Protein AF-A0A803KWJ8-F1 (afdb_monomer_lite)

Organism: Chenopodium quinoa (NCBI:txid63459)

Secondary structure (DSSP, 8-state):
--EEEEEEEHHHHHHHHHHHHHHHHHHHTB-TTS-B--S-TTTGGG----------S-TTTHHHHHHHHHHHHHHH-SSEEEEEEEEESSSHIIIIIHHHHHHHHHHH-TTSEEEEEEEPP-TTT---TTHHHHHHHHHHHHHHH-

InterPro domains:
  IPR000217 Tubulin [PTHR11588] (53-144)
  IPR003008 Tubulin/FtsZ, GTPase domain [PF00091] (48-143)
  IPR003008 Tubulin/FtsZ, GTPase domain [SM00864] (3-146)
  IPR004057 Epsilon tubulin [PR01519] (51-69)
  IPR004057 Epsilon tubulin [PR01519] (72-91)
  IPR004057 Epsilon tubulin [PR01519] (98-120)
  IPR013838 Beta tubulin, autoregulation binding site [PS00228] (1-4)
  IPR017975 Tubulin, conserved site [PS00227] (90-96)
  IPR036525 Tubulin/FtsZ, GTPase domain superfamily [G3DSA:3.40.50.1440] (1-52)
  IPR036525 Tubulin/FtsZ, GTPase domain superfamily [G3DSA:3.40.50.1440] (53-146)
  IPR036525 Tubulin/FtsZ, GTPase domain superfamily [SSF52490] (1-143)

Sequence (146 aa):
MREILHIQAGQCGNQIGAQFWEVVCNEHGIDTTGLYIGDSLLQLERSDVYFNEGHYTEGAELIDTVLDVVCKETENSDSLQGFQLCHSLGGGTGSGMGTLLISKIKEEYPDCMLMTFSVFPSPKVSDTVVEPYNATLSVHQLVMSA

pLDDT: mean 75.82, std 16.13, range [28.73, 93.25]

Foldseek 3Di:
DEDEAEAAKDPQRVVVVVVVVVVVCVVLCQDPVLDRDDDDPVSVVVRDDDDDDDDDDDLPVCLVVVVVVVVVVVVVDPHYQAYEYEAEQQDPTRQPNVLVNLQVCCVVPVPHDYHYHYHQDDPVPDPRPCRVVSNVNSVVSVVVSD

Radius of gyration: 16.62 Å; chains: 1; bounding box: 42×37×37 Å

Structure (mmCIF, N/CA/C/O backbone):
data_AF-A0A803KWJ8-F1
#
_entry.id   AF-A0A803KWJ8-F1
#
loop_
_atom_site.group_PDB
_atom_site.id
_atom_site.type_symbol
_atom_site.label_atom_id
_atom_site.label_alt_id
_atom_site.label_comp_id
_atom_site.label_asym_id
_atom_site.label_entity_id
_atom_site.label_seq_id
_atom_site.pdbx_PDB_ins_code
_atom_site.Cartn_x
_atom_site.Cartn_y
_atom_site.Cartn_z
_atom_site.occupancy
_atom_site.B_iso_or_equiv
_atom_site.auth_seq_id
_atom_site.auth_comp_id
_atom_site.auth_asym_id
_atom_site.auth_atom_id
_atom_site.pdbx_PDB_model_num
ATOM 1 N N . MET A 1 1 ? -13.503 -4.035 18.426 1.00 70.75 1 MET A N 1
ATOM 2 C CA . MET A 1 1 ? -12.807 -5.171 17.764 1.00 70.75 1 MET A CA 1
ATOM 3 C C . MET A 1 1 ? -11.466 -4.637 17.265 1.00 70.75 1 MET A C 1
ATOM 5 O O . MET A 1 1 ? -11.359 -3.428 17.215 1.00 70.75 1 MET A O 1
ATOM 9 N N . ARG A 1 2 ? -10.421 -5.437 17.003 1.00 84.06 2 ARG A N 1
ATOM 10 C CA . ARG A 1 2 ? -9.174 -4.861 16.454 1.00 84.06 2 ARG A CA 1
ATOM 11 C C . ARG A 1 2 ? -9.264 -4.801 14.935 1.00 84.06 2 ARG A C 1
ATOM 13 O O . ARG A 1 2 ? -9.500 -5.840 14.322 1.00 84.06 2 ARG A O 1
ATOM 20 N N . GLU A 1 3 ? -9.067 -3.620 14.372 1.00 88.56 3 GLU A N 1
ATOM 21 C CA . GLU A 1 3 ? -9.290 -3.336 12.953 1.00 88.56 3 GLU A CA 1
ATOM 22 C C . GLU A 1 3 ? -7.982 -2.974 12.248 1.00 88.56 3 GLU A C 1
ATOM 24 O O . GLU A 1 3 ? -7.034 -2.487 12.868 1.00 88.56 3 GLU A O 1
ATOM 29 N N . ILE A 1 4 ? -7.906 -3.259 10.949 1.00 90.75 4 ILE A N 1
ATOM 30 C CA . ILE A 1 4 ? -6.734 -2.975 10.119 1.00 90.75 4 ILE A CA 1
ATOM 31 C C . ILE A 1 4 ? -7.217 -2.283 8.856 1.00 90.75 4 ILE A C 1
ATOM 33 O O . ILE A 1 4 ? -8.066 -2.821 8.146 1.00 90.75 4 ILE A O 1
ATOM 37 N N . LEU A 1 5 ? -6.626 -1.132 8.548 1.00 91.69 5 LEU A N 1
ATOM 38 C CA . LEU A 1 5 ? -6.920 -0.416 7.316 1.00 91.69 5 LEU A CA 1
ATOM 39 C C . LEU A 1 5 ? -5.959 -0.866 6.209 1.00 91.69 5 LEU A C 1
ATOM 41 O O . LEU A 1 5 ? -4.738 -0.781 6.365 1.00 91.69 5 LEU A O 1
ATOM 45 N N . HIS A 1 6 ? -6.496 -1.361 5.095 1.00 91.31 6 HIS A N 1
ATOM 46 C CA . HIS A 1 6 ? -5.705 -1.817 3.953 1.00 91.31 6 HIS A CA 1
ATOM 47 C C . HIS A 1 6 ? -5.720 -0.775 2.830 1.00 91.31 6 HIS A C 1
ATOM 49 O O . HIS A 1 6 ? -6.773 -0.416 2.313 1.00 91.31 6 HIS A O 1
ATOM 55 N N . ILE A 1 7 ? -4.538 -0.321 2.427 1.00 90.56 7 ILE A N 1
ATOM 56 C CA . ILE A 1 7 ? -4.314 0.726 1.436 1.00 90.56 7 ILE A CA 1
ATOM 57 C C . ILE A 1 7 ? -3.525 0.135 0.265 1.00 90.56 7 ILE A C 1
ATOM 59 O O . ILE A 1 7 ? -2.565 -0.618 0.445 1.00 90.56 7 ILE A O 1
ATOM 63 N N . GLN A 1 8 ? -3.906 0.489 -0.957 1.00 89.44 8 GLN A N 1
ATOM 64 C CA . GLN A 1 8 ? -3.267 0.008 -2.181 1.00 89.44 8 GLN A CA 1
ATOM 65 C C . GLN A 1 8 ? -2.771 1.196 -2.998 1.00 89.44 8 GLN A C 1
ATOM 67 O O . GLN A 1 8 ? -3.472 2.197 -3.142 1.00 89.44 8 GLN A O 1
ATOM 72 N N . ALA A 1 9 ? -1.543 1.100 -3.508 1.00 84.88 9 ALA A N 1
ATOM 73 C CA . ALA A 1 9 ? -0.926 2.170 -4.277 1.00 84.88 9 ALA A CA 1
ATOM 74 C C . ALA A 1 9 ? -0.282 1.660 -5.572 1.00 84.88 9 ALA A C 1
ATOM 76 O O . ALA A 1 9 ? 0.584 0.777 -5.586 1.00 84.88 9 ALA A O 1
ATOM 77 N N . GLY A 1 10 ? -0.653 2.312 -6.675 1.00 82.81 10 GLY A N 1
ATOM 78 C CA . GLY A 1 10 ? -0.139 2.038 -8.013 1.00 82.81 10 GLY A CA 1
ATOM 79 C C . GLY A 1 10 ? -0.759 0.805 -8.673 1.00 82.81 10 GLY A C 1
ATOM 80 O O . GLY A 1 10 ? -1.423 -0.011 -8.042 1.00 82.81 10 GLY A O 1
ATOM 81 N N . GLN A 1 11 ? -0.505 0.654 -9.975 1.00 81.56 11 GLN A N 1
ATOM 82 C CA . GLN A 1 11 ? -1.112 -0.405 -10.789 1.00 81.56 11 GLN A CA 1
ATOM 83 C C . GLN A 1 11 ? -0.861 -1.809 -10.218 1.00 81.56 11 GLN A C 1
ATOM 85 O O . GLN A 1 11 ? -1.782 -2.611 -10.117 1.00 81.56 11 GLN A O 1
ATOM 90 N N . CYS A 1 12 ? 0.382 -2.106 -9.836 1.00 82.94 12 CYS A N 1
ATOM 91 C CA . CYS A 1 12 ? 0.743 -3.408 -9.283 1.00 82.94 12 CYS A CA 1
ATOM 92 C C . CYS A 1 12 ? 0.083 -3.658 -7.917 1.00 82.94 12 CYS A C 1
ATOM 94 O O . CYS A 1 12 ? -0.447 -4.745 -7.702 1.00 82.94 12 CYS A O 1
ATOM 96 N N . GLY A 1 13 ? 0.054 -2.650 -7.035 1.00 83.62 13 GLY A N 1
ATOM 97 C CA . GLY A 1 13 ? -0.608 -2.751 -5.732 1.00 83.62 13 GLY A CA 1
ATOM 98 C C . GLY A 1 13 ? -2.103 -3.033 -5.875 1.00 83.62 13 GLY A C 1
ATOM 99 O O . GLY A 1 13 ? -2.611 -3.949 -5.237 1.00 83.62 13 GLY A O 1
ATOM 100 N N . ASN A 1 14 ? -2.777 -2.334 -6.791 1.00 85.44 14 ASN A N 1
ATOM 101 C CA . ASN A 1 14 ? -4.207 -2.525 -7.040 1.00 85.44 14 ASN A CA 1
ATOM 102 C C . ASN A 1 14 ? -4.517 -3.901 -7.653 1.00 85.44 14 ASN A C 1
ATOM 104 O O . ASN A 1 14 ? -5.507 -4.526 -7.293 1.00 85.44 14 ASN A O 1
ATOM 108 N N . GLN A 1 15 ? -3.670 -4.414 -8.555 1.00 83.75 15 GLN A N 1
ATOM 109 C CA . GLN A 1 15 ? -3.864 -5.751 -9.137 1.00 83.75 15 GLN A CA 1
ATOM 110 C C . GLN A 1 15 ? -3.715 -6.866 -8.096 1.00 83.75 15 GLN A C 1
ATOM 112 O O . GLN A 1 15 ? -4.524 -7.793 -8.061 1.00 83.75 15 GLN A O 1
ATOM 117 N N . ILE A 1 16 ? -2.695 -6.768 -7.239 1.00 87.31 16 ILE A N 1
ATOM 118 C CA . ILE A 1 16 ? -2.505 -7.710 -6.128 1.00 87.31 16 ILE A CA 1
ATOM 119 C C . ILE A 1 16 ? -3.665 -7.587 -5.145 1.00 87.31 16 ILE A C 1
ATOM 121 O O . ILE A 1 16 ? -4.219 -8.594 -4.720 1.00 87.31 16 ILE A O 1
ATOM 125 N N . GLY A 1 17 ? -4.055 -6.356 -4.833 1.00 84.31 17 GLY A N 1
ATOM 126 C CA . GLY A 1 17 ? -5.163 -6.035 -3.955 1.00 84.31 17 GLY A CA 1
ATOM 127 C C . GLY A 1 17 ? -6.502 -6.609 -4.403 1.00 84.31 17 GLY A C 1
ATOM 128 O O . GLY A 1 17 ? -7.220 -7.179 -3.586 1.00 84.31 17 GLY A O 1
ATOM 129 N N . ALA A 1 18 ? -6.816 -6.520 -5.695 1.00 83.75 18 ALA A N 1
ATOM 130 C CA . ALA A 1 18 ? -8.035 -7.089 -6.260 1.00 83.75 18 ALA A CA 1
ATOM 131 C C . ALA A 1 18 ? -8.090 -8.613 -6.069 1.00 83.75 18 ALA A C 1
ATOM 133 O O . ALA A 1 18 ? -9.097 -9.144 -5.611 1.00 83.75 18 ALA A O 1
ATOM 134 N N . GLN A 1 19 ? -6.988 -9.311 -6.358 1.00 85.81 19 GLN A N 1
ATOM 135 C CA . GLN A 1 19 ? -6.896 -10.762 -6.160 1.00 85.81 19 GLN A CA 1
ATOM 136 C C . GLN A 1 19 ? -6.900 -11.149 -4.677 1.00 85.81 19 GLN A C 1
ATOM 138 O O . GLN A 1 19 ? -7.516 -12.140 -4.296 1.00 85.81 19 GLN A O 1
ATOM 143 N N . PHE A 1 20 ? -6.242 -10.359 -3.829 1.00 86.56 20 PHE A N 1
ATOM 144 C CA . PHE A 1 20 ? -6.257 -10.552 -2.384 1.00 86.56 20 PHE A CA 1
ATOM 145 C C . PHE A 1 20 ? -7.685 -10.487 -1.833 1.00 86.56 20 PHE A C 1
ATOM 147 O O . PHE A 1 20 ? -8.118 -11.422 -1.162 1.00 86.56 20 PHE A O 1
ATOM 154 N N . TRP A 1 21 ? -8.434 -9.429 -2.155 1.00 83.19 21 TRP A N 1
ATOM 155 C CA . TRP A 1 21 ? -9.807 -9.275 -1.679 1.00 83.19 21 TRP A CA 1
ATOM 156 C C . TRP A 1 21 ? -10.758 -10.310 -2.270 1.00 83.19 21 TRP A C 1
ATOM 158 O O . TRP A 1 21 ? -11.612 -10.801 -1.544 1.00 83.19 21 TRP A O 1
ATOM 168 N N . GLU A 1 22 ? -10.574 -10.7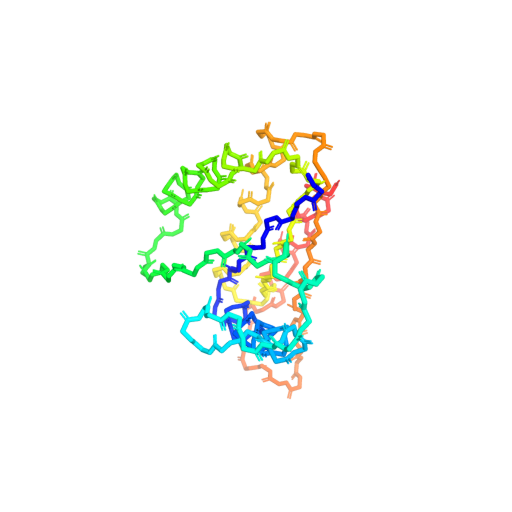19 -3.527 1.00 83.12 22 GLU A N 1
ATOM 169 C CA . GLU A 1 22 ? -11.340 -11.825 -4.113 1.00 83.12 22 GLU A CA 1
ATOM 170 C C . GLU A 1 22 ? -11.178 -13.115 -3.292 1.00 83.12 22 GLU A C 1
ATOM 172 O O . GLU A 1 22 ? -12.164 -13.764 -2.939 1.00 83.12 22 GLU A O 1
ATOM 177 N N . VAL A 1 23 ? -9.943 -13.469 -2.926 1.00 83.44 23 VAL A N 1
ATOM 178 C CA . VAL A 1 23 ? -9.670 -14.648 -2.093 1.00 83.44 23 VAL A CA 1
ATOM 179 C C . VAL A 1 23 ? -10.263 -14.483 -0.693 1.00 83.44 23 VAL A C 1
ATOM 181 O O . VAL A 1 23 ? -10.940 -15.393 -0.220 1.00 83.44 23 VAL A O 1
ATOM 184 N N . VAL A 1 24 ? -10.076 -13.327 -0.051 1.00 83.31 24 VAL A N 1
ATOM 185 C CA . VAL A 1 24 ? -10.599 -13.066 1.301 1.00 83.31 24 VAL A CA 1
ATOM 186 C C . VAL A 1 24 ? -12.127 -13.125 1.330 1.00 83.31 24 VAL A C 1
ATOM 188 O O . VAL A 1 24 ? -12.685 -13.777 2.214 1.00 83.31 24 VAL A O 1
ATOM 191 N N . CYS A 1 25 ? -12.809 -12.498 0.369 1.00 79.94 25 CYS A N 1
ATOM 192 C CA . CYS A 1 25 ? -14.266 -12.545 0.252 1.00 79.94 25 CYS A CA 1
ATOM 193 C C . CYS A 1 25 ? -14.756 -13.986 0.083 1.00 79.94 25 CYS A C 1
ATOM 195 O O . CYS A 1 25 ? -15.648 -14.416 0.814 1.00 79.94 25 CYS A O 1
ATOM 197 N N . ASN A 1 26 ? -14.111 -14.763 -0.792 1.00 79.06 26 ASN A N 1
ATOM 198 C CA . ASN A 1 26 ? -14.434 -16.176 -0.986 1.00 79.06 26 ASN A CA 1
ATOM 199 C C . ASN A 1 26 ? -14.215 -17.009 0.289 1.00 79.06 26 ASN A C 1
ATOM 201 O O . ASN A 1 26 ? -15.062 -17.832 0.637 1.00 79.06 26 ASN A O 1
ATOM 205 N N . GLU A 1 27 ? -13.115 -16.788 1.014 1.00 82.12 27 GLU A N 1
ATOM 206 C CA . GLU A 1 27 ? -12.825 -17.477 2.281 1.00 82.12 27 GLU A CA 1
ATOM 207 C C . GLU A 1 27 ? -13.854 -17.158 3.374 1.00 82.12 27 GLU A C 1
ATOM 209 O O . GLU A 1 27 ? -14.184 -18.020 4.193 1.00 82.12 27 GLU A O 1
ATOM 214 N N . HIS A 1 28 ? -14.374 -15.930 3.384 1.00 77.56 28 HIS A N 1
ATOM 215 C CA . HIS A 1 28 ? -15.311 -15.451 4.399 1.00 77.56 28 HIS A CA 1
ATOM 216 C C . HIS A 1 28 ? -16.782 -15.569 3.978 1.00 77.56 28 HIS A C 1
ATOM 218 O O . HIS A 1 28 ? -17.656 -15.214 4.767 1.00 77.56 28 HIS A O 1
ATOM 224 N N . GLY A 1 29 ? -17.075 -16.103 2.787 1.00 74.62 29 GLY A N 1
ATOM 225 C CA . GLY A 1 29 ? -18.442 -16.265 2.283 1.00 74.62 29 GLY A CA 1
ATOM 226 C C . GLY A 1 29 ? -19.140 -14.937 1.972 1.00 74.62 29 GLY A C 1
ATOM 227 O O . GLY A 1 29 ? -20.351 -14.822 2.152 1.00 74.62 29 GLY A O 1
ATOM 228 N N . ILE A 1 30 ? -18.380 -13.924 1.558 1.00 79.19 30 ILE A N 1
ATOM 229 C CA . ILE A 1 30 ? -18.887 -12.608 1.161 1.00 79.19 30 ILE A CA 1
ATOM 230 C C . ILE A 1 30 ? -19.014 -12.594 -0.364 1.00 79.19 30 ILE A C 1
ATOM 232 O O . ILE A 1 30 ? -18.042 -12.854 -1.072 1.00 79.19 30 ILE A O 1
ATOM 236 N N . ASP A 1 31 ? -20.209 -12.304 -0.871 1.00 72.38 31 ASP A N 1
ATOM 237 C CA . ASP A 1 31 ? -20.450 -12.166 -2.308 1.00 72.38 31 ASP A CA 1
ATOM 238 C C . ASP A 1 31 ? -19.856 -10.853 -2.842 1.00 72.38 31 ASP A C 1
ATOM 240 O O . ASP A 1 31 ? -19.638 -9.887 -2.112 1.00 72.38 31 ASP A O 1
ATOM 244 N N . THR A 1 32 ? -19.664 -10.792 -4.154 1.00 63.41 32 THR A N 1
ATOM 245 C CA . THR A 1 32 ? -19.209 -9.638 -4.945 1.00 63.41 32 THR A CA 1
ATOM 246 C C . THR A 1 32 ? -20.011 -8.350 -4.725 1.00 63.41 32 THR A C 1
ATOM 248 O O . THR A 1 32 ? -19.544 -7.268 -5.072 1.00 63.41 32 THR A O 1
ATOM 251 N N . THR A 1 33 ? -21.202 -8.436 -4.129 1.00 63.56 33 THR A N 1
ATOM 252 C CA . THR A 1 33 ? -22.028 -7.284 -3.741 1.00 63.56 33 THR A CA 1
ATOM 253 C C . THR A 1 33 ? -21.781 -6.808 -2.304 1.00 63.56 33 THR A C 1
ATOM 255 O O . THR A 1 33 ? -22.504 -5.933 -1.831 1.00 63.56 33 THR A O 1
ATOM 258 N N . GLY A 1 34 ? -20.833 -7.408 -1.580 1.00 59.97 34 GLY A N 1
ATOM 259 C CA . GLY A 1 34 ? -20.558 -7.120 -0.170 1.00 59.97 34 GLY A CA 1
ATOM 260 C C . GLY A 1 34 ? -21.572 -7.724 0.807 1.00 59.97 34 GLY A C 1
ATOM 261 O O . GLY A 1 34 ? -21.615 -7.325 1.967 1.00 59.97 34 GLY A O 1
ATOM 262 N N . LEU A 1 35 ? -22.410 -8.667 0.358 1.00 58.34 35 LEU A N 1
ATOM 263 C CA . LEU A 1 35 ? -23.385 -9.352 1.212 1.00 58.34 35 LEU A CA 1
ATOM 264 C C . LEU A 1 35 ? -22.828 -10.705 1.658 1.00 58.34 35 LEU A 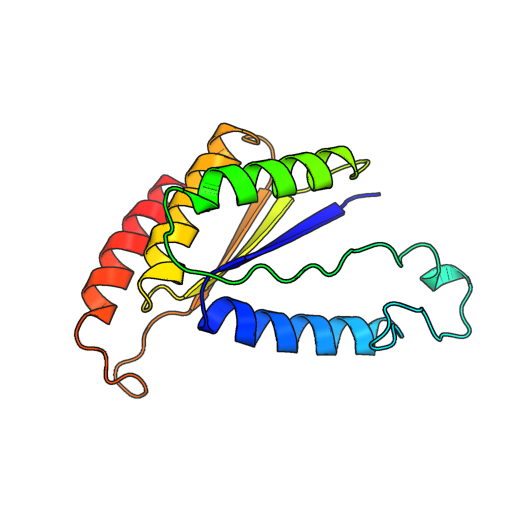C 1
ATOM 266 O O . LEU A 1 35 ? -22.376 -11.498 0.837 1.00 58.34 35 LEU A O 1
ATOM 270 N N . TYR A 1 36 ? -22.888 -10.983 2.959 1.00 62.19 36 TYR A N 1
ATOM 271 C CA . TYR A 1 36 ? -22.537 -12.290 3.508 1.00 62.19 36 TYR A CA 1
ATOM 272 C C . TYR A 1 36 ? -23.589 -13.336 3.107 1.00 62.19 36 TYR A C 1
ATOM 274 O O . TYR A 1 36 ? -24.774 -13.193 3.422 1.00 62.19 36 TYR A O 1
ATOM 282 N N . ILE A 1 37 ? -23.154 -14.398 2.430 1.00 62.19 37 ILE A N 1
ATOM 283 C CA . ILE A 1 37 ? -23.977 -15.547 2.035 1.00 62.19 37 ILE A CA 1
ATOM 284 C C . ILE A 1 37 ? -23.416 -16.787 2.734 1.00 62.19 37 ILE A C 1
ATOM 286 O O . ILE A 1 37 ? -22.785 -17.644 2.118 1.00 62.19 37 ILE A O 1
ATOM 290 N N . GLY A 1 38 ? -23.617 -16.884 4.046 1.00 59.78 38 GLY A N 1
ATOM 291 C CA . GLY A 1 38 ? -23.258 -18.086 4.793 1.00 59.78 38 GLY A CA 1
ATOM 292 C C . GLY A 1 38 ? -24.272 -18.458 5.868 1.00 59.78 38 GLY A C 1
ATOM 293 O O . GLY A 1 38 ? -25.065 -17.641 6.333 1.00 59.78 38 GLY A O 1
ATOM 294 N N . ASP A 1 39 ? -24.238 -19.731 6.261 1.00 55.47 39 ASP A N 1
ATOM 295 C CA . ASP A 1 39 ? -25.253 -20.363 7.118 1.00 55.47 39 ASP A CA 1
ATOM 296 C C . ASP A 1 39 ? -24.948 -20.216 8.628 1.00 55.47 39 ASP A C 1
ATOM 298 O O . ASP A 1 39 ? -25.650 -20.768 9.479 1.00 55.47 39 ASP A O 1
ATOM 302 N N . SER A 1 40 ? -23.871 -19.504 8.984 1.00 48.44 40 SER A N 1
ATOM 303 C CA . SER A 1 40 ? -23.316 -19.426 10.339 1.00 48.44 40 SER A CA 1
ATOM 304 C C . SER A 1 40 ? -23.458 -18.024 10.939 1.00 48.44 40 SER A C 1
ATOM 306 O O . SER A 1 40 ? -22.783 -17.079 10.537 1.00 48.44 40 SER A O 1
ATOM 308 N N . LEU A 1 41 ? -24.275 -17.905 11.991 1.00 50.62 41 LEU A N 1
ATOM 309 C CA . LEU A 1 41 ? -24.501 -16.661 12.748 1.00 50.62 41 LEU A CA 1
ATOM 310 C C . LEU A 1 41 ? -23.221 -16.045 13.357 1.00 50.62 41 LEU A C 1
ATOM 312 O O . LEU A 1 41 ? -23.201 -14.852 13.632 1.00 50.62 41 LEU A O 1
ATOM 316 N N . LEU A 1 42 ? -22.149 -16.827 13.544 1.00 50.62 42 LEU A N 1
ATOM 317 C CA . LEU A 1 42 ? -20.863 -16.369 14.101 1.00 50.62 42 LEU A CA 1
ATOM 318 C C . LEU A 1 42 ? -19.990 -15.591 13.098 1.00 50.62 42 LEU A C 1
ATOM 320 O O . LEU A 1 42 ? -19.058 -14.905 13.511 1.00 50.62 42 LEU A O 1
ATOM 324 N N . GLN A 1 43 ? -20.250 -15.709 11.794 1.00 43.53 43 GLN A N 1
ATOM 325 C CA . GLN A 1 43 ? -19.507 -14.990 10.746 1.00 43.53 43 GLN A CA 1
ATOM 326 C C . GLN A 1 43 ? -20.147 -13.640 10.380 1.00 43.53 43 GLN A C 1
ATOM 328 O O . GLN A 1 43 ? -19.466 -12.776 9.837 1.00 43.53 43 GLN A O 1
ATOM 333 N N . LEU A 1 44 ? -21.416 -13.430 10.746 1.00 45.38 44 LEU A N 1
ATOM 334 C CA . LEU A 1 44 ? -22.169 -12.194 10.501 1.00 45.38 44 LEU A CA 1
ATOM 335 C C . LEU A 1 44 ? -21.653 -10.997 11.325 1.00 45.38 44 LEU A C 1
ATOM 337 O O . LEU A 1 44 ? -21.765 -9.862 10.884 1.00 45.38 44 LEU A O 1
ATOM 341 N N . GLU A 1 45 ? -21.023 -11.242 12.481 1.00 44.53 45 GLU A N 1
ATOM 342 C CA . GLU A 1 45 ? -20.394 -10.204 13.323 1.00 44.53 45 GLU A CA 1
ATOM 343 C C . GLU A 1 45 ? -19.047 -9.685 12.778 1.00 44.53 45 GLU A C 1
ATOM 345 O O . GLU A 1 45 ? -18.440 -8.809 13.388 1.00 44.53 45 GLU A O 1
ATOM 350 N N . ARG A 1 46 ? -18.545 -10.224 11.657 1.00 47.56 46 ARG A N 1
ATOM 351 C CA . ARG A 1 46 ? -17.234 -9.868 11.074 1.00 47.56 46 ARG A CA 1
ATOM 352 C C . ARG A 1 46 ? -17.316 -9.207 9.695 1.00 47.56 46 ARG A C 1
ATOM 354 O O . ARG A 1 46 ? -16.293 -9.072 9.031 1.00 47.56 46 ARG A O 1
ATOM 361 N N . SER A 1 47 ? -18.512 -8.829 9.256 1.00 39.66 47 SER A N 1
ATOM 362 C CA . SER A 1 47 ? -18.763 -8.334 7.901 1.00 39.66 47 SER A CA 1
ATOM 363 C C . SER A 1 47 ? -19.003 -6.826 7.888 1.00 39.66 47 SER A C 1
ATOM 365 O O . SER A 1 47 ? -20.106 -6.387 7.593 1.00 39.66 47 SER A O 1
ATOM 367 N N . ASP A 1 48 ? -17.973 -6.041 8.179 1.00 40.81 48 ASP A N 1
ATOM 368 C CA . ASP A 1 48 ? -17.958 -4.607 7.872 1.00 40.81 48 ASP A CA 1
ATOM 369 C C . ASP A 1 48 ? -16.573 -4.247 7.336 1.00 40.81 48 ASP A C 1
ATOM 371 O O . ASP A 1 48 ? -15.665 -4.097 8.140 1.00 40.81 48 ASP A O 1
ATOM 375 N N . VAL A 1 49 ? -16.393 -4.137 6.007 1.00 45.84 49 VAL A N 1
ATOM 376 C CA . VAL A 1 49 ? -15.356 -3.277 5.390 1.00 45.84 49 VAL A CA 1
ATOM 377 C C . VAL A 1 49 ? -15.773 -2.853 3.968 1.00 45.84 49 VAL A C 1
ATOM 379 O O . VAL A 1 49 ? -16.181 -3.664 3.138 1.00 45.84 49 VAL A O 1
ATOM 382 N N . TYR A 1 50 ? -15.638 -1.548 3.725 1.00 41.97 50 TYR A N 1
ATOM 383 C CA . TYR A 1 50 ? -16.014 -0.737 2.566 1.00 41.97 50 TYR A CA 1
ATOM 384 C C . TYR A 1 50 ? -15.170 -0.965 1.292 1.00 41.97 50 TYR A C 1
ATOM 386 O O . TYR A 1 50 ? -13.958 -1.152 1.355 1.00 41.97 50 TYR A O 1
ATOM 394 N N . PHE A 1 51 ? -15.805 -0.824 0.118 1.00 28.73 51 PHE A N 1
ATOM 395 C CA . PHE A 1 51 ? -15.161 -0.752 -1.203 1.00 28.73 51 PHE A CA 1
ATOM 396 C C . PHE A 1 51 ? -15.379 0.654 -1.790 1.00 28.73 51 PHE A C 1
ATOM 398 O O . PHE A 1 51 ? -16.524 1.063 -1.974 1.00 28.73 51 PHE A O 1
ATOM 405 N N . ASN A 1 52 ? -14.315 1.405 -2.086 1.00 32.94 52 ASN A N 1
ATOM 406 C CA . ASN A 1 52 ? -14.398 2.632 -2.888 1.00 32.94 52 ASN A CA 1
ATOM 407 C C . ASN A 1 52 ? -13.152 2.771 -3.774 1.00 32.94 52 ASN A C 1
ATOM 409 O O . ASN A 1 52 ? -12.027 2.838 -3.281 1.00 32.94 52 ASN A O 1
ATOM 413 N N . GLU A 1 53 ? -13.364 2.808 -5.091 1.00 32.50 53 GLU A N 1
ATOM 414 C CA . GLU A 1 53 ? -12.315 2.975 -6.100 1.00 32.50 53 GLU A CA 1
ATOM 415 C C . GLU A 1 53 ? -11.952 4.457 -6.281 1.00 32.50 53 GLU A C 1
ATOM 417 O O . GLU A 1 53 ? -12.805 5.288 -6.592 1.00 32.50 53 GLU A O 1
ATOM 422 N N . GLY A 1 54 ? -10.665 4.787 -6.145 1.00 33.84 54 GLY A N 1
ATOM 423 C CA . GLY A 1 54 ? -10.107 6.089 -6.513 1.00 33.84 54 GLY A CA 1
ATOM 424 C C . GLY A 1 54 ? -9.280 5.989 -7.795 1.00 33.84 54 GLY A C 1
ATOM 425 O O . GLY A 1 54 ? -8.245 5.325 -7.820 1.00 33.84 54 GLY A O 1
ATOM 426 N N . HIS A 1 55 ? -9.723 6.659 -8.860 1.00 31.70 55 HIS A N 1
ATOM 427 C CA . HIS A 1 55 ? -8.980 6.830 -10.112 1.00 31.70 55 HIS A CA 1
ATOM 428 C C . HIS A 1 55 ? -8.399 8.256 -10.225 1.00 31.70 55 HIS A C 1
ATOM 430 O O . HIS A 1 55 ? -9.033 9.209 -9.785 1.00 31.70 55 HIS A O 1
ATOM 436 N N . TYR A 1 56 ? -7.269 8.366 -10.945 1.00 39.53 56 TYR A N 1
ATOM 437 C CA . TYR A 1 56 ? -6.636 9.555 -11.562 1.00 39.53 56 TYR A CA 1
ATOM 438 C C . TYR A 1 56 ? -5.352 10.151 -10.944 1.00 39.53 56 TYR A C 1
ATOM 440 O O . TYR A 1 56 ? -4.965 9.923 -9.805 1.00 39.53 56 TYR A O 1
ATOM 448 N N . THR A 1 57 ? -4.630 10.810 -11.854 1.00 40.16 57 THR A N 1
ATOM 449 C CA . THR A 1 57 ? -3.217 11.194 -11.908 1.00 40.16 57 THR A CA 1
ATOM 450 C C . THR A 1 57 ? -2.938 12.564 -11.285 1.00 40.16 57 THR A C 1
ATOM 452 O O . THR A 1 57 ? -3.418 13.548 -11.827 1.00 40.16 57 THR A O 1
ATOM 455 N N . GLU A 1 58 ? -2.136 12.593 -10.212 1.00 49.41 58 GLU A N 1
ATOM 456 C CA . GLU A 1 58 ? -1.139 13.605 -9.777 1.00 49.41 58 GLU A CA 1
ATOM 457 C C . GLU A 1 58 ? -0.918 13.441 -8.256 1.00 49.41 58 GLU A C 1
ATOM 459 O O . GLU A 1 58 ? -1.749 13.799 -7.431 1.00 49.41 58 GLU A O 1
ATOM 464 N N . GLY A 1 59 ? 0.188 12.796 -7.863 1.00 51.94 59 GLY A N 1
ATOM 465 C CA . GLY A 1 59 ? 0.337 12.198 -6.523 1.00 51.94 59 GLY A CA 1
ATOM 466 C C . GLY A 1 59 ? 0.493 13.161 -5.338 1.00 51.94 59 GLY A C 1
ATOM 467 O O . GLY A 1 59 ? 0.471 12.693 -4.205 1.00 51.94 59 GLY A O 1
ATOM 468 N N . ALA A 1 60 ? 0.668 14.466 -5.572 1.00 52.59 60 ALA A N 1
ATOM 469 C CA . ALA A 1 60 ? 0.813 15.463 -4.505 1.00 52.59 60 ALA A CA 1
ATOM 470 C C . ALA A 1 60 ? -0.514 16.139 -4.134 1.00 52.59 60 ALA A C 1
ATOM 472 O O . ALA A 1 60 ? -0.717 16.432 -2.967 1.00 52.59 60 ALA A O 1
ATOM 473 N N . GLU A 1 61 ? -1.429 16.342 -5.087 1.00 59.78 61 GLU A N 1
ATOM 474 C CA . GLU A 1 61 ? -2.773 16.862 -4.784 1.00 59.78 61 GLU A CA 1
ATOM 475 C C . GLU A 1 61 ? -3.697 15.753 -4.262 1.00 59.78 61 GLU A C 1
ATOM 477 O O . GLU A 1 61 ? -4.587 15.999 -3.453 1.00 59.78 61 GLU A O 1
ATOM 482 N N . LEU A 1 62 ? -3.456 14.502 -4.675 1.00 70.06 62 LEU A N 1
ATOM 483 C CA . LEU A 1 62 ? -4.271 13.368 -4.244 1.00 70.06 62 LEU A CA 1
ATOM 484 C C . LEU A 1 62 ? -4.004 12.956 -2.791 1.00 70.06 62 LEU A C 1
ATOM 486 O O . LEU A 1 62 ? -4.855 12.311 -2.183 1.00 70.06 62 LEU A O 1
ATOM 490 N N . ILE A 1 63 ? -2.829 13.278 -2.235 1.00 75.31 63 ILE A N 1
ATOM 491 C CA . ILE A 1 63 ? -2.460 12.768 -0.912 1.00 75.31 63 ILE A CA 1
ATOM 492 C C . ILE A 1 63 ? -3.367 13.316 0.182 1.00 75.31 63 ILE A C 1
ATOM 494 O O . ILE A 1 63 ? -3.788 12.540 1.028 1.00 75.31 63 ILE A O 1
ATOM 498 N N . ASP A 1 64 ? -3.734 14.595 0.111 1.00 82.38 64 ASP A N 1
ATOM 499 C CA . ASP A 1 64 ? -4.622 15.217 1.093 1.00 82.38 64 ASP A CA 1
ATOM 500 C C . ASP A 1 64 ? -6.003 14.553 1.048 1.00 82.38 64 ASP A C 1
ATOM 502 O O . ASP A 1 64 ? -6.549 14.174 2.076 1.00 82.38 64 ASP A O 1
ATOM 506 N N . THR A 1 65 ? -6.515 14.271 -0.156 1.00 83.94 65 THR A N 1
ATOM 507 C CA . THR A 1 65 ? -7.787 13.544 -0.316 1.00 83.94 65 THR A CA 1
ATOM 508 C C . THR A 1 65 ? -7.704 12.116 0.229 1.00 83.94 65 THR A C 1
ATOM 510 O O . THR A 1 65 ? -8.648 11.632 0.849 1.00 83.94 65 THR A O 1
ATOM 513 N N . VAL A 1 66 ? -6.588 11.416 0.003 1.00 83.44 66 VAL A N 1
ATOM 514 C CA . VAL A 1 66 ? -6.392 10.058 0.531 1.00 83.44 66 VAL A CA 1
ATOM 515 C C . VAL A 1 66 ? -6.277 10.081 2.054 1.00 83.44 66 VAL A C 1
ATOM 517 O O . VAL A 1 66 ? -6.871 9.226 2.703 1.00 83.44 66 VAL A O 1
ATOM 520 N N . LEU A 1 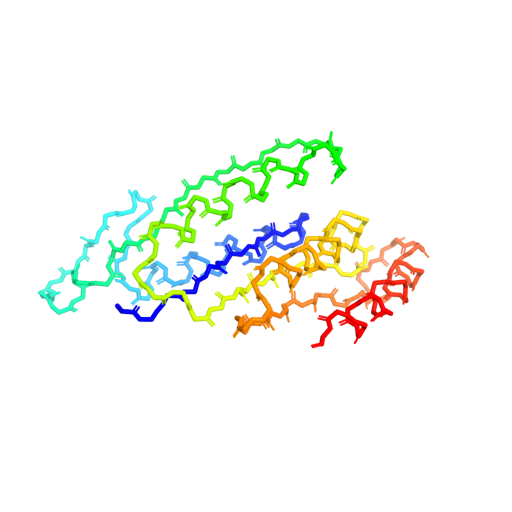67 ? -5.560 11.049 2.626 1.00 85.38 67 LEU A N 1
ATOM 521 C CA . LEU A 1 67 ? -5.438 11.218 4.074 1.00 85.38 67 LEU A CA 1
ATOM 522 C C . LEU A 1 67 ? -6.786 11.558 4.715 1.00 85.38 67 LEU A C 1
ATOM 524 O O . LEU A 1 67 ? -7.123 10.952 5.726 1.00 85.38 67 LEU A O 1
ATOM 528 N N . ASP A 1 68 ? -7.599 12.411 4.090 1.00 88.62 68 ASP A N 1
ATOM 529 C CA . ASP A 1 68 ? -8.959 12.707 4.558 1.00 88.62 68 ASP A CA 1
ATOM 530 C C . ASP A 1 68 ? -9.824 11.436 4.621 1.00 88.62 68 ASP A C 1
ATOM 532 O O . ASP A 1 68 ? -10.545 11.207 5.595 1.00 88.62 68 ASP A O 1
ATOM 536 N N . VAL A 1 69 ? -9.733 10.572 3.602 1.00 87.69 69 VAL A N 1
ATOM 537 C CA . VAL A 1 69 ? -10.437 9.280 3.590 1.00 87.69 69 VAL A CA 1
ATOM 538 C C . VAL A 1 69 ? -9.885 8.348 4.668 1.00 87.69 69 VAL A C 1
ATOM 540 O O . VAL A 1 69 ? -10.662 7.764 5.416 1.00 87.69 69 VAL A O 1
ATOM 543 N N . VAL A 1 70 ? -8.562 8.228 4.794 1.00 88.06 70 VAL A N 1
ATOM 544 C CA . VAL A 1 70 ? -7.920 7.396 5.825 1.00 88.06 70 VAL A CA 1
ATOM 545 C C . VAL A 1 70 ? -8.314 7.852 7.230 1.00 88.06 70 VAL A C 1
ATOM 547 O O . VAL A 1 70 ? -8.610 7.011 8.080 1.00 88.06 70 VAL A O 1
ATOM 550 N N . CYS A 1 71 ? -8.369 9.161 7.464 1.00 88.94 71 CYS A N 1
ATOM 551 C CA . CYS A 1 71 ? -8.797 9.744 8.727 1.00 88.94 71 CYS A CA 1
ATOM 552 C C . CYS A 1 71 ? -10.251 9.373 9.025 1.00 88.94 71 CYS A C 1
ATOM 554 O O . CYS A 1 71 ? -10.539 8.815 10.082 1.00 88.94 71 CYS A O 1
ATOM 556 N N . LYS A 1 72 ? -11.148 9.557 8.051 1.00 89.75 72 LYS A N 1
ATOM 557 C CA . LYS A 1 72 ? -12.558 9.180 8.186 1.00 89.75 72 LYS A CA 1
ATOM 558 C C . LYS A 1 72 ? -12.747 7.690 8.491 1.00 89.75 72 LYS A C 1
ATOM 560 O O . LYS A 1 72 ? -13.539 7.341 9.360 1.00 89.75 72 LYS A O 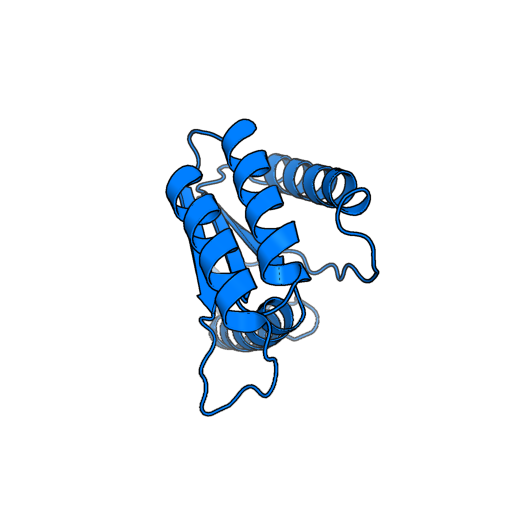1
ATOM 565 N N . GLU A 1 73 ? -12.032 6.804 7.801 1.00 87.25 73 GLU A N 1
ATOM 566 C CA . GLU A 1 73 ? -12.128 5.363 8.070 1.00 87.25 73 GLU A CA 1
ATOM 567 C C . GLU A 1 73 ? -11.509 4.978 9.423 1.00 87.25 73 GLU A C 1
ATOM 569 O O . GLU A 1 73 ? -11.982 4.060 10.094 1.00 87.25 73 GLU A O 1
ATOM 574 N N . THR A 1 74 ? -10.492 5.716 9.868 1.00 87.25 74 THR A N 1
ATOM 575 C CA . THR A 1 74 ? -9.921 5.553 11.210 1.00 87.25 74 THR A CA 1
ATOM 576 C C . THR A 1 74 ? -10.903 6.002 12.293 1.00 87.25 74 THR A C 1
ATOM 578 O O . THR A 1 74 ? -11.023 5.324 13.308 1.00 87.25 74 THR A O 1
ATOM 581 N N . GLU A 1 75 ? -11.642 7.095 12.077 1.00 88.50 75 GLU A N 1
ATOM 582 C CA . GLU A 1 75 ? -12.706 7.562 12.981 1.00 88.50 75 GLU A CA 1
ATOM 583 C C . GLU A 1 75 ? -13.907 6.607 13.031 1.00 88.50 75 GLU A C 1
ATOM 585 O O . GLU A 1 75 ? -14.559 6.497 14.069 1.00 88.50 75 GLU A O 1
ATOM 590 N N . ASN A 1 76 ? -14.192 5.906 11.930 1.00 88.12 76 ASN A N 1
ATOM 591 C CA . ASN A 1 76 ? -15.218 4.861 11.881 1.00 88.12 76 ASN A CA 1
ATOM 592 C C . ASN A 1 76 ? -14.800 3.571 12.608 1.00 88.12 76 ASN A C 1
ATOM 594 O O . ASN A 1 76 ? -15.664 2.753 12.915 1.00 88.12 76 ASN A O 1
ATOM 598 N N . SER A 1 77 ? -13.502 3.376 12.853 1.00 85.62 77 SER A N 1
ATOM 599 C CA . SER A 1 77 ? -12.968 2.187 13.518 1.00 85.62 77 SER A CA 1
ATOM 600 C C . SER A 1 77 ? -13.022 2.349 15.043 1.00 85.62 77 SER A C 1
ATOM 602 O O . SER A 1 77 ? -12.541 3.339 15.594 1.00 85.62 77 SER A O 1
ATOM 604 N N . ASP A 1 78 ? -13.523 1.343 15.760 1.00 85.31 78 ASP A N 1
ATOM 605 C CA . ASP A 1 78 ? -13.573 1.341 17.231 1.00 85.31 78 ASP A CA 1
ATOM 606 C C . ASP A 1 78 ? -12.174 1.175 17.849 1.00 85.31 78 ASP A C 1
ATOM 608 O O . ASP A 1 78 ? -11.876 1.698 18.928 1.00 85.31 78 ASP A O 1
ATOM 612 N N . SER A 1 79 ? -11.314 0.366 17.216 1.00 87.25 79 SER A N 1
ATOM 613 C CA . SER A 1 79 ? -9.934 0.163 17.669 1.00 87.25 79 SER A CA 1
ATOM 614 C C . SER A 1 79 ? -9.020 -0.211 16.507 1.00 87.25 79 SER A C 1
ATOM 616 O O . SER A 1 79 ? -8.763 -1.389 16.232 1.00 87.25 79 SER A O 1
ATOM 618 N N . LEU A 1 80 ? -8.469 0.821 15.867 1.00 89.31 80 LEU A N 1
ATOM 619 C CA . LEU A 1 80 ? -7.455 0.665 14.834 1.00 89.31 80 LEU A CA 1
ATOM 620 C C . LEU A 1 80 ? -6.167 0.070 15.423 1.00 89.31 80 LEU A C 1
ATOM 622 O O . LEU A 1 80 ? -5.570 0.606 16.357 1.00 89.31 80 LEU A O 1
ATOM 626 N N . GLN A 1 81 ? -5.734 -1.055 14.863 1.00 90.31 81 GLN A N 1
ATOM 627 C CA . GLN A 1 81 ? -4.502 -1.740 15.239 1.00 90.31 81 GLN A CA 1
ATOM 628 C C . GLN A 1 81 ? -3.328 -1.336 14.338 1.00 90.31 81 GLN A C 1
ATOM 630 O O . GLN A 1 81 ? -2.174 -1.336 14.778 1.00 90.31 81 GLN A O 1
ATOM 635 N N . GLY A 1 82 ? -3.605 -1.020 13.072 1.00 92.19 82 GLY A N 1
ATOM 636 C CA . GLY A 1 82 ? -2.566 -0.638 12.134 1.00 92.19 82 GLY A CA 1
ATOM 637 C C . GLY A 1 82 ? -3.016 -0.514 10.687 1.00 92.19 82 GLY A C 1
ATOM 638 O O . GLY A 1 82 ? -4.174 -0.744 10.339 1.00 92.19 82 GLY A O 1
ATOM 639 N N . PHE A 1 83 ? -2.038 -0.190 9.850 1.00 93.25 83 PHE A N 1
ATOM 640 C CA . PHE A 1 83 ? -2.183 0.009 8.418 1.00 93.25 83 PHE A CA 1
ATOM 641 C C . PHE A 1 83 ? -1.416 -1.067 7.654 1.00 93.25 83 PHE A C 1
ATOM 643 O O . PHE A 1 83 ? -0.280 -1.411 7.995 1.00 93.25 83 PHE A O 1
ATOM 650 N N . GLN A 1 84 ? -2.019 -1.569 6.584 1.00 93.19 84 GLN A N 1
ATOM 651 C CA . GLN A 1 84 ? -1.354 -2.387 5.578 1.00 93.19 84 GLN A CA 1
ATOM 652 C C . GLN A 1 84 ? -1.269 -1.601 4.277 1.00 93.19 84 GLN A C 1
ATOM 654 O O . GLN A 1 84 ? -2.291 -1.143 3.785 1.00 93.19 84 GLN A O 1
ATOM 659 N N . LEU A 1 85 ? -0.080 -1.479 3.691 1.00 90.81 85 LEU A N 1
ATOM 660 C CA . LEU A 1 85 ? 0.105 -0.859 2.381 1.00 90.81 85 LEU A CA 1
ATOM 661 C C . LEU A 1 85 ? 0.626 -1.877 1.367 1.00 90.81 85 LEU A C 1
ATOM 663 O O . LEU A 1 85 ? 1.693 -2.453 1.574 1.00 90.81 85 LEU A O 1
ATOM 667 N N . CYS A 1 86 ? -0.062 -2.046 0.239 1.00 91.19 86 CYS A N 1
ATOM 668 C CA . CYS A 1 86 ? 0.426 -2.826 -0.900 1.00 91.19 86 CYS A CA 1
ATOM 669 C C . CYS A 1 86 ? 0.870 -1.911 -2.049 1.00 91.19 86 CYS A C 1
ATOM 671 O O . CYS A 1 86 ? 0.082 -1.109 -2.554 1.00 91.19 86 CYS A O 1
ATOM 673 N N . HIS A 1 87 ? 2.132 -2.022 -2.473 1.00 87.69 87 HIS A N 1
ATOM 674 C CA . HIS A 1 87 ? 2.697 -1.163 -3.517 1.00 87.69 87 HIS A CA 1
ATOM 675 C C . HIS A 1 87 ? 3.885 -1.807 -4.253 1.00 87.69 87 HIS A C 1
ATOM 677 O O . HIS A 1 87 ? 4.504 -2.760 -3.781 1.00 87.69 87 HIS A O 1
ATOM 683 N N . SER A 1 88 ? 4.248 -1.263 -5.418 1.00 85.56 88 SER A N 1
ATOM 684 C CA . SER A 1 88 ? 5.467 -1.650 -6.148 1.00 85.56 88 SER A CA 1
ATOM 685 C C . SER A 1 88 ? 6.603 -0.657 -5.949 1.00 85.56 88 SER A C 1
ATOM 687 O O . SER A 1 88 ? 6.372 0.547 -6.041 1.00 85.56 88 SER A O 1
ATOM 689 N N . LEU A 1 89 ? 7.839 -1.146 -5.837 1.00 82.31 89 LEU A N 1
ATOM 690 C CA . LEU A 1 89 ? 9.036 -0.296 -5.783 1.00 82.31 89 LEU A CA 1
ATOM 691 C C . LEU A 1 89 ? 9.540 0.126 -7.169 1.00 82.31 89 LEU A C 1
ATOM 693 O O . LEU A 1 89 ? 10.210 1.145 -7.304 1.00 82.31 89 LEU A O 1
ATOM 697 N N . GLY A 1 90 ? 9.227 -0.656 -8.205 1.00 71.62 90 GLY A N 1
ATOM 698 C CA . GLY A 1 90 ? 9.665 -0.374 -9.573 1.00 71.62 90 GLY A CA 1
ATOM 699 C C . GLY A 1 90 ? 8.886 0.759 -10.253 1.00 71.62 90 GLY A C 1
ATOM 700 O O . GLY A 1 90 ? 9.472 1.577 -10.962 1.00 71.62 90 GLY A O 1
ATOM 701 N N . GLY A 1 91 ? 7.572 0.843 -10.021 1.00 74.12 91 GLY A N 1
ATOM 702 C CA . GLY A 1 91 ? 6.697 1.827 -10.669 1.00 74.12 91 GLY A CA 1
ATOM 703 C C . GLY A 1 91 ? 6.654 3.166 -9.934 1.00 74.12 91 GLY A C 1
ATOM 704 O O . GLY A 1 91 ? 6.584 3.169 -8.713 1.00 74.12 91 GLY A O 1
ATOM 705 N N . GLY A 1 92 ? 6.631 4.288 -10.666 1.00 72.25 92 GLY A N 1
ATOM 706 C CA . GLY A 1 92 ? 6.723 5.652 -10.111 1.00 72.25 92 GLY A CA 1
ATOM 707 C C . GLY A 1 92 ? 5.642 6.036 -9.088 1.00 72.25 92 GLY A C 1
ATOM 708 O O . GLY A 1 92 ? 5.937 6.708 -8.105 1.00 72.25 92 GLY A O 1
ATOM 709 N N . THR A 1 93 ? 4.397 5.589 -9.276 1.00 75.56 93 THR A N 1
ATOM 710 C CA . THR A 1 93 ? 3.304 5.862 -8.324 1.00 75.56 93 THR A CA 1
ATOM 711 C C . THR A 1 93 ? 3.436 5.016 -7.062 1.00 75.56 93 THR A C 1
ATOM 713 O O . THR A 1 93 ? 3.338 5.541 -5.958 1.00 75.56 93 THR A O 1
ATOM 716 N N . GLY A 1 94 ? 3.699 3.713 -7.210 1.00 71.75 94 GLY A N 1
ATOM 717 C CA . GLY A 1 94 ? 3.860 2.817 -6.064 1.00 71.75 94 GLY A CA 1
ATOM 718 C C . GLY A 1 94 ? 5.061 3.212 -5.204 1.00 71.75 94 GLY A C 1
ATOM 719 O O . GLY A 1 94 ? 4.953 3.242 -3.982 1.00 71.75 94 GLY A O 1
ATOM 720 N N . SER A 1 95 ? 6.175 3.590 -5.833 1.00 72.75 95 SER A N 1
ATOM 721 C CA . SER A 1 95 ? 7.382 4.059 -5.156 1.00 72.75 95 SER A CA 1
ATOM 722 C C . SER A 1 95 ? 7.189 5.433 -4.521 1.00 72.75 95 SER A C 1
ATOM 724 O O . SER A 1 95 ? 7.315 5.566 -3.306 1.00 72.75 95 SER A O 1
ATOM 726 N N . GLY A 1 96 ? 6.878 6.451 -5.326 1.00 75.56 96 GLY A N 1
ATOM 727 C CA . GLY A 1 96 ? 6.825 7.848 -4.894 1.00 75.56 96 GLY A CA 1
ATOM 728 C C . GLY A 1 96 ? 5.651 8.147 -3.967 1.00 75.56 96 GLY A C 1
ATOM 729 O O . GLY A 1 96 ? 5.852 8.559 -2.829 1.00 75.56 96 GLY A O 1
ATOM 730 N N . MET A 1 97 ? 4.422 7.902 -4.429 1.00 78.38 97 MET A N 1
ATOM 731 C CA . MET A 1 97 ? 3.222 8.185 -3.634 1.00 78.38 97 MET A CA 1
ATOM 732 C C . MET A 1 97 ? 3.111 7.238 -2.436 1.00 78.38 97 MET A C 1
ATOM 734 O O . MET A 1 97 ? 2.788 7.681 -1.339 1.00 78.38 97 MET A O 1
ATOM 738 N N . GLY A 1 98 ? 3.429 5.951 -2.620 1.00 80.62 98 GLY A N 1
ATOM 739 C CA . GLY A 1 98 ? 3.369 4.970 -1.534 1.00 80.62 98 GLY A CA 1
ATOM 740 C C . GLY A 1 98 ? 4.297 5.320 -0.369 1.00 80.62 98 GLY A C 1
ATOM 741 O O . GLY A 1 98 ? 3.876 5.276 0.781 1.00 80.62 98 GLY A O 1
ATOM 742 N N . THR A 1 99 ? 5.539 5.732 -0.649 1.00 81.06 99 THR A N 1
ATOM 743 C CA . THR A 1 99 ? 6.479 6.143 0.412 1.00 81.06 99 THR A CA 1
ATOM 744 C C . THR A 1 99 ? 6.077 7.448 1.091 1.00 81.06 99 THR A C 1
ATOM 746 O O . THR A 1 99 ? 6.184 7.543 2.312 1.00 81.06 99 THR A O 1
ATOM 749 N N . LEU A 1 100 ? 5.560 8.426 0.340 1.00 82.88 100 LEU A N 1
ATOM 750 C CA . LEU A 1 100 ? 5.060 9.675 0.916 1.00 82.88 100 LEU A CA 1
ATOM 751 C C . LEU A 1 100 ? 3.867 9.434 1.854 1.00 82.88 100 LEU A C 1
ATOM 753 O O . LEU A 1 100 ? 3.822 9.994 2.949 1.00 82.88 100 LEU A O 1
ATOM 757 N N . LEU A 1 101 ? 2.938 8.565 1.447 1.00 84.56 101 LEU A N 1
ATOM 758 C CA . LEU A 1 101 ? 1.767 8.210 2.244 1.00 84.56 101 LEU A CA 1
ATOM 759 C C . LEU A 1 101 ? 2.158 7.521 3.555 1.00 84.56 101 LEU A C 1
ATOM 761 O O . LEU A 1 101 ? 1.616 7.857 4.602 1.00 84.56 101 LEU A O 1
ATOM 765 N N . ILE A 1 102 ? 3.143 6.616 3.522 1.00 86.38 102 ILE A N 1
ATOM 766 C CA . ILE A 1 102 ? 3.674 5.975 4.737 1.00 86.38 102 ILE A CA 1
ATOM 767 C C . ILE A 1 102 ? 4.202 7.018 5.718 1.00 86.38 102 ILE A C 1
ATOM 769 O O . ILE A 1 102 ? 3.887 6.955 6.905 1.00 86.38 102 ILE A O 1
ATOM 773 N N . SER A 1 103 ? 5.005 7.966 5.233 1.00 86.06 103 SER A N 1
ATOM 774 C CA . SER A 1 103 ? 5.578 9.000 6.093 1.00 86.06 103 SER A CA 1
ATOM 775 C C . SER A 1 103 ? 4.486 9.849 6.742 1.00 86.06 103 SER A C 1
ATOM 777 O O . SER A 1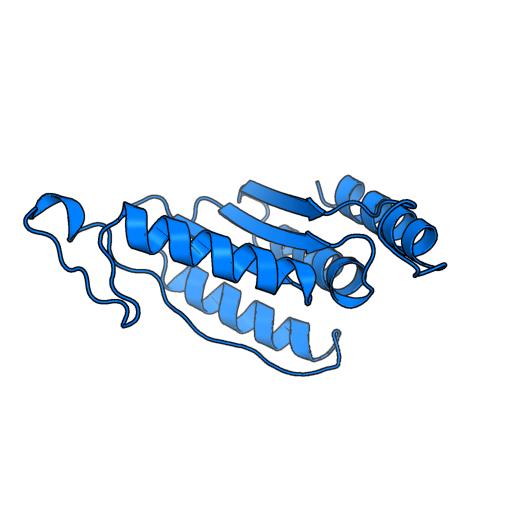 103 ? 4.556 10.101 7.940 1.00 86.06 103 SER A O 1
ATOM 779 N N . LYS A 1 104 ? 3.441 10.213 5.989 1.00 87.31 104 LYS A N 1
ATOM 780 C CA . LYS A 1 104 ? 2.301 10.977 6.513 1.00 87.31 104 LYS A CA 1
ATOM 781 C C . LYS A 1 104 ? 1.482 10.203 7.543 1.00 87.31 104 LYS A C 1
ATOM 783 O O . LYS A 1 104 ? 1.222 10.720 8.622 1.00 87.31 104 LYS A O 1
ATOM 788 N N . ILE A 1 105 ? 1.164 8.941 7.262 1.00 89.12 105 ILE A N 1
ATOM 789 C CA . ILE A 1 105 ? 0.446 8.078 8.209 1.00 89.12 105 ILE A CA 1
ATOM 790 C C . ILE A 1 105 ? 1.251 7.900 9.500 1.00 89.12 105 ILE A C 1
ATOM 792 O O . ILE A 1 105 ? 0.679 7.927 10.582 1.00 89.12 105 ILE A O 1
ATOM 796 N N . LYS A 1 106 ? 2.577 7.753 9.415 1.00 87.62 106 LYS A N 1
ATOM 797 C CA . LYS A 1 106 ? 3.434 7.636 10.602 1.00 87.62 106 LYS A CA 1
ATOM 798 C C . LYS A 1 106 ? 3.537 8.942 11.397 1.00 87.62 106 LYS A C 1
ATOM 800 O O . LYS A 1 106 ? 3.691 8.889 12.614 1.00 87.62 106 LYS A O 1
ATOM 805 N N . GLU A 1 107 ? 3.470 10.092 10.725 1.00 89.56 107 GLU A N 1
ATOM 806 C CA . GLU A 1 107 ? 3.397 11.406 11.379 1.00 89.56 107 GLU A CA 1
ATOM 807 C C . GLU A 1 107 ? 2.089 11.568 12.171 1.00 89.56 107 GLU A C 1
ATOM 809 O O . GLU A 1 107 ? 2.128 12.042 13.306 1.00 89.56 107 GLU A O 1
ATOM 814 N N . GLU A 1 108 ? 0.950 11.161 11.602 1.00 89.69 108 GLU A N 1
ATOM 815 C CA . GLU A 1 108 ? -0.375 11.319 12.226 1.00 89.69 108 GLU A CA 1
ATOM 816 C C . GLU A 1 108 ? -0.713 10.219 13.245 1.00 89.69 108 GLU A C 1
ATOM 818 O O . GLU A 1 108 ? -1.297 10.500 14.292 1.00 89.69 108 GLU A O 1
ATOM 823 N N . TYR A 1 109 ? -0.300 8.977 12.979 1.00 89.94 109 TYR A N 1
ATOM 824 C CA . TYR A 1 109 ? -0.619 7.786 13.774 1.00 89.94 109 TYR A CA 1
ATOM 825 C C . TYR A 1 109 ? 0.654 7.036 14.220 1.00 89.94 109 TYR A C 1
ATOM 827 O O . TYR A 1 109 ? 0.868 5.883 13.832 1.00 89.94 109 TYR A O 1
ATOM 835 N N . PRO A 1 110 ? 1.512 7.645 15.062 1.00 88.88 110 PRO A N 1
ATOM 836 C CA . PRO A 1 110 ? 2.830 7.100 15.406 1.00 88.88 110 PRO A CA 1
ATOM 837 C C . PRO A 1 110 ? 2.785 5.789 16.207 1.00 88.88 110 PRO A C 1
ATOM 839 O O . PRO A 1 110 ? 3.725 4.999 16.141 1.00 88.88 110 PRO A O 1
ATOM 842 N N . ASP A 1 111 ? 1.704 5.550 16.954 1.00 88.31 111 ASP A N 1
ATOM 843 C CA . ASP A 1 111 ? 1.543 4.361 17.801 1.00 88.31 111 ASP A CA 1
ATOM 844 C C . ASP A 1 111 ? 0.950 3.155 17.046 1.00 88.31 111 ASP A C 1
ATOM 846 O O . ASP A 1 111 ? 0.887 2.045 17.585 1.00 88.31 111 ASP A O 1
ATOM 850 N N . CYS A 1 112 ? 0.503 3.352 15.801 1.00 89.25 112 CYS A N 1
ATOM 851 C CA . CYS A 1 112 ? -0.100 2.301 14.986 1.00 89.25 112 CYS A CA 1
ATOM 852 C C . CYS A 1 112 ? 0.964 1.454 14.279 1.00 89.25 112 CYS A C 1
ATOM 854 O O . CYS A 1 112 ? 1.981 1.956 13.798 1.00 89.25 112 CYS A O 1
ATOM 856 N N . MET A 1 113 ? 0.713 0.147 14.152 1.00 90.25 113 MET A N 1
ATOM 857 C CA . MET A 1 113 ? 1.598 -0.721 13.374 1.00 90.25 113 MET A CA 1
ATOM 858 C C . MET A 1 113 ? 1.454 -0.411 11.881 1.00 90.25 113 MET A C 1
ATOM 860 O O . MET A 1 113 ? 0.346 -0.413 11.354 1.00 90.25 113 MET A O 1
ATOM 864 N N . LEU A 1 114 ? 2.572 -0.224 11.182 1.00 90.94 114 LEU A N 1
ATOM 865 C CA . LEU A 1 114 ? 2.592 -0.066 9.732 1.00 90.94 114 LEU A CA 1
ATOM 866 C C . LEU A 1 114 ? 3.248 -1.287 9.078 1.00 90.94 114 LEU A C 1
ATOM 868 O O . LEU A 1 114 ? 4.386 -1.639 9.386 1.00 90.94 114 LEU A O 1
ATOM 872 N N . MET A 1 115 ? 2.518 -1.948 8.181 1.00 91.38 115 MET A N 1
ATOM 873 C CA . MET A 1 115 ? 2.974 -3.126 7.445 1.00 91.38 115 MET A CA 1
ATOM 874 C C . MET A 1 115 ? 2.980 -2.838 5.946 1.00 91.38 115 MET A C 1
ATOM 876 O O . MET A 1 115 ? 1.975 -2.407 5.388 1.00 91.38 115 MET A O 1
ATOM 880 N N . THR A 1 116 ? 4.097 -3.111 5.276 1.00 90.25 116 THR A N 1
ATOM 881 C CA . THR A 1 116 ? 4.261 -2.860 3.841 1.00 90.25 116 THR A CA 1
ATOM 882 C C . THR A 1 116 ? 4.462 -4.161 3.065 1.00 90.25 116 THR A C 1
ATOM 884 O O . THR A 1 116 ? 5.339 -4.972 3.362 1.00 90.25 116 THR A O 1
ATOM 887 N N . PHE A 1 117 ? 3.649 -4.355 2.030 1.00 92.00 117 PHE A N 1
ATOM 888 C CA . PHE A 1 117 ? 3.794 -5.397 1.021 1.00 92.00 117 PHE A CA 1
ATOM 889 C C . PHE A 1 117 ? 4.384 -4.765 -0.240 1.00 92.00 117 PHE A C 1
ATOM 891 O O . PHE A 1 117 ? 3.665 -4.226 -1.085 1.00 92.00 117 PHE A O 1
ATOM 898 N N . SER A 1 118 ? 5.713 -4.791 -0.335 1.00 89.88 118 SER A N 1
ATOM 899 C CA . SER A 1 118 ? 6.464 -4.154 -1.418 1.00 89.88 118 SER A CA 1
ATOM 900 C C . SER A 1 118 ? 6.886 -5.160 -2.486 1.00 89.88 118 SER A C 1
ATOM 902 O O . SER A 1 118 ? 7.607 -6.119 -2.205 1.00 89.88 118 SER A O 1
ATOM 904 N N . VAL A 1 119 ? 6.503 -4.912 -3.738 1.00 90.06 119 VAL A N 1
ATOM 905 C CA . VAL A 1 119 ? 6.945 -5.726 -4.880 1.00 90.06 119 VAL A CA 1
ATOM 906 C C . VAL A 1 119 ? 8.273 -5.205 -5.418 1.00 90.06 119 VAL A C 1
ATOM 908 O O . VAL A 1 119 ? 8.367 -4.063 -5.884 1.00 90.06 119 VAL A O 1
ATOM 911 N N . PHE A 1 120 ? 9.298 -6.054 -5.364 1.00 89.12 120 PHE A N 1
ATOM 912 C CA . PHE A 1 120 ? 10.627 -5.748 -5.888 1.00 89.12 120 PHE A CA 1
ATOM 913 C C . PHE A 1 120 ? 10.705 -5.956 -7.407 1.00 89.12 120 PHE A C 1
ATOM 915 O O . PHE A 1 120 ? 10.140 -6.925 -7.921 1.00 89.12 120 PHE A O 1
ATOM 922 N N . PRO A 1 121 ? 11.429 -5.081 -8.130 1.00 85.31 121 PRO A N 1
ATOM 923 C CA . PRO A 1 121 ? 11.646 -5.251 -9.560 1.00 85.31 121 PRO A CA 1
ATOM 924 C C . PRO A 1 121 ? 12.514 -6.480 -9.849 1.00 85.31 121 PRO A C 1
ATOM 926 O O . PRO A 1 121 ? 13.362 -6.871 -9.042 1.00 85.31 121 PRO A O 1
ATOM 929 N N . SER A 1 122 ? 12.331 -7.077 -11.027 1.00 86.31 122 SER A N 1
ATOM 930 C CA . SER A 1 122 ? 13.120 -8.224 -11.476 1.00 86.31 122 SER A CA 1
ATOM 931 C C . SER A 1 122 ? 13.536 -8.062 -12.941 1.00 86.31 122 SER A C 1
ATOM 933 O O . SER A 1 122 ? 12.678 -7.886 -13.810 1.00 86.31 122 SER A O 1
ATOM 935 N N . PRO A 1 123 ? 14.839 -8.209 -13.256 1.00 81.31 123 PRO A N 1
ATOM 936 C CA . PRO A 1 123 ? 15.374 -7.984 -14.601 1.00 81.31 123 PRO A CA 1
ATOM 937 C C . PRO A 1 123 ? 14.945 -9.054 -15.614 1.00 81.31 123 PRO A C 1
ATOM 939 O O . PRO A 1 123 ? 15.262 -8.950 -16.792 1.00 81.31 123 PRO A O 1
ATOM 942 N N . LYS A 1 124 ? 14.275 -10.124 -15.165 1.00 83.56 124 LYS A N 1
ATOM 943 C CA . LYS A 1 124 ? 13.773 -11.194 -16.039 1.00 83.56 124 LYS A CA 1
ATOM 944 C C . LYS A 1 124 ? 12.379 -10.911 -16.599 1.00 83.56 124 LYS A C 1
ATOM 946 O O . LYS A 1 124 ? 11.951 -11.632 -17.492 1.00 83.56 124 LYS A O 1
ATOM 951 N N . VAL A 1 125 ? 11.659 -9.954 -16.016 1.00 78.00 125 VAL A N 1
ATOM 952 C CA . VAL A 1 125 ? 10.221 -9.754 -16.263 1.00 78.00 125 VAL A CA 1
ATOM 953 C C . VAL A 1 125 ? 9.846 -8.304 -16.552 1.00 78.00 125 VAL A C 1
ATOM 955 O O . VAL A 1 125 ? 8.748 -8.081 -17.046 1.00 78.00 125 VAL A O 1
ATOM 958 N N . SER A 1 126 ? 10.719 -7.334 -16.260 1.00 71.38 126 SER A N 1
ATOM 959 C CA . SER A 1 126 ? 10.458 -5.924 -16.550 1.00 71.38 126 SER A CA 1
ATOM 960 C C . SER A 1 126 ? 11.451 -5.340 -17.548 1.00 71.38 126 SER A C 1
ATOM 962 O O . SER A 1 126 ? 12.662 -5.508 -17.403 1.00 71.38 126 SER A O 1
ATOM 964 N N . ASP A 1 127 ? 10.914 -4.594 -18.515 1.00 65.06 127 ASP A N 1
ATOM 965 C CA . ASP A 1 127 ? 11.662 -3.842 -19.530 1.00 65.06 127 ASP A CA 1
ATOM 966 C C . ASP A 1 127 ? 11.951 -2.390 -19.097 1.00 65.06 127 ASP A C 1
ATOM 968 O O . ASP A 1 127 ? 12.536 -1.597 -19.843 1.00 65.06 127 ASP A O 1
ATOM 972 N N . THR A 1 128 ? 11.539 -2.004 -17.885 1.00 69.81 128 THR A N 1
ATOM 973 C CA . THR A 1 128 ? 11.672 -0.625 -17.408 1.00 69.81 128 THR A CA 1
ATOM 974 C C . THR A 1 128 ? 13.078 -0.366 -16.866 1.00 69.81 128 THR A C 1
ATOM 976 O O . THR A 1 128 ? 13.422 -0.723 -15.741 1.00 69.81 128 THR A O 1
ATOM 979 N N . VAL A 1 129 ? 13.886 0.355 -17.644 1.00 75.44 129 VAL A N 1
ATOM 980 C CA . VAL A 1 129 ? 15.290 0.668 -17.306 1.00 75.44 129 VAL A CA 1
ATOM 981 C C . VAL A 1 129 ? 15.469 1.507 -16.032 1.00 75.44 129 VAL A C 1
ATOM 983 O O . VAL A 1 129 ? 16.551 1.508 -15.448 1.00 75.44 129 VAL A O 1
ATOM 986 N N . VAL A 1 130 ? 14.428 2.221 -15.588 1.00 76.50 130 VAL A N 1
ATOM 987 C CA . VAL A 1 130 ? 14.480 3.103 -14.406 1.00 76.50 130 VAL A CA 1
ATOM 988 C C . VAL A 1 130 ? 14.085 2.419 -13.093 1.00 76.50 130 VAL A C 1
ATOM 990 O O . VAL A 1 130 ? 14.228 3.018 -12.028 1.00 76.50 130 VAL A O 1
ATOM 993 N N . GLU A 1 131 ? 13.633 1.165 -13.126 1.00 75.94 131 GLU A N 1
ATOM 994 C CA . GLU A 1 131 ? 13.217 0.441 -11.916 1.00 75.94 131 GLU A CA 1
ATOM 995 C C . GLU A 1 131 ? 14.289 0.343 -10.826 1.00 75.94 131 GLU A C 1
ATOM 997 O O . GLU A 1 131 ? 13.942 0.544 -9.660 1.00 75.94 131 GLU A O 1
ATOM 1002 N N . PRO A 1 132 ? 15.577 0.087 -11.140 1.00 79.75 132 PRO A N 1
ATOM 1003 C CA . PRO A 1 132 ? 16.611 0.042 -10.110 1.00 79.75 132 PRO A CA 1
ATOM 1004 C C . PRO A 1 132 ? 16.769 1.378 -9.374 1.00 79.75 132 PRO A C 1
ATOM 1006 O O . PRO A 1 132 ? 17.024 1.390 -8.169 1.00 79.75 132 PRO A O 1
ATOM 1009 N N . TYR A 1 133 ? 16.581 2.503 -10.073 1.00 76.38 133 TYR A N 1
ATOM 1010 C CA . TYR A 1 133 ? 16.637 3.836 -9.470 1.00 76.38 133 TYR A CA 1
ATOM 1011 C C . TYR A 1 133 ? 15.454 4.059 -8.530 1.00 76.38 133 TYR A C 1
ATOM 1013 O O . TYR A 1 133 ? 15.658 4.426 -7.373 1.00 76.38 133 TYR A O 1
ATOM 1021 N N . ASN A 1 134 ? 14.239 3.767 -9.002 1.00 73.31 134 ASN A N 1
ATOM 1022 C CA . ASN A 1 134 ? 13.021 3.892 -8.203 1.00 73.31 134 ASN A CA 1
ATOM 1023 C C . ASN A 1 134 ? 13.093 3.021 -6.945 1.00 73.31 134 ASN A C 1
ATOM 1025 O O . ASN A 1 134 ? 12.871 3.516 -5.844 1.00 73.31 134 ASN A O 1
ATOM 1029 N N . ALA A 1 135 ? 13.505 1.759 -7.086 1.00 78.06 135 ALA A N 1
ATOM 1030 C CA . ALA A 1 135 ? 13.627 0.852 -5.955 1.00 78.06 135 ALA A CA 1
ATOM 1031 C C . ALA A 1 135 ? 14.677 1.326 -4.945 1.00 78.06 135 ALA A C 1
ATOM 1033 O O . ALA A 1 135 ? 14.416 1.305 -3.745 1.00 78.06 135 ALA A O 1
ATOM 1034 N N . THR A 1 136 ? 15.833 1.811 -5.405 1.00 80.25 136 THR A N 1
ATOM 1035 C CA . THR A 1 136 ? 16.880 2.320 -4.504 1.00 80.25 136 THR A CA 1
ATOM 1036 C C . THR A 1 136 ? 16.393 3.531 -3.704 1.00 80.25 136 THR A C 1
ATOM 1038 O O . THR A 1 136 ? 16.581 3.584 -2.487 1.00 80.25 136 THR A O 1
ATOM 1041 N N . LEU A 1 137 ? 15.729 4.485 -4.363 1.00 76.31 137 LEU A N 1
ATOM 1042 C CA . LEU A 1 137 ? 15.187 5.680 -3.710 1.00 76.31 137 LEU A CA 1
ATOM 1043 C C . LEU A 1 137 ? 14.055 5.334 -2.736 1.00 76.31 137 LEU A C 1
ATOM 1045 O O . LEU A 1 137 ? 14.021 5.856 -1.621 1.00 76.31 137 LEU A O 1
ATOM 1049 N N . SER A 1 138 ? 13.162 4.421 -3.117 1.00 76.31 138 SER A N 1
ATOM 1050 C CA . SER A 1 138 ? 12.056 3.999 -2.258 1.00 76.31 138 SER A CA 1
ATOM 1051 C C . SER A 1 138 ? 12.499 3.204 -1.053 1.00 76.31 138 SER A C 1
ATOM 1053 O O . SER A 1 138 ? 11.978 3.439 0.029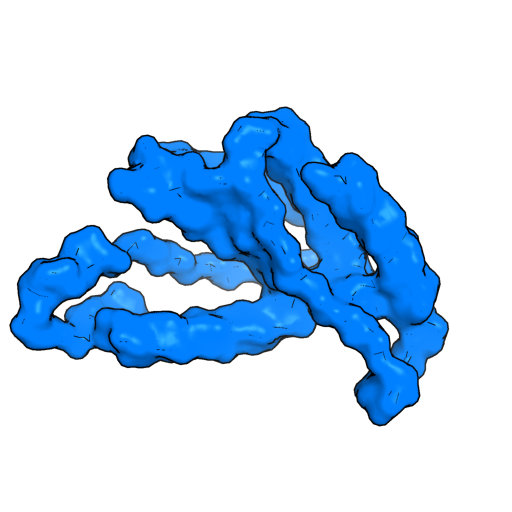 1.00 76.31 138 SER A O 1
ATOM 1055 N N . VAL A 1 139 ? 13.457 2.287 -1.204 1.00 84.62 139 VAL A N 1
ATOM 1056 C CA . VAL A 1 139 ? 13.967 1.502 -0.072 1.00 84.62 139 VAL A CA 1
ATOM 1057 C C . VAL A 1 139 ? 14.577 2.423 0.979 1.00 84.62 139 VAL A C 1
ATOM 1059 O O . VAL A 1 139 ? 14.352 2.210 2.165 1.00 84.62 139 VAL A O 1
ATOM 1062 N N . HIS A 1 140 ? 15.286 3.477 0.565 1.00 80.88 140 HIS A N 1
ATOM 1063 C CA . HIS A 1 140 ? 15.808 4.463 1.506 1.00 80.88 140 HIS A CA 1
ATOM 1064 C C . HIS A 1 140 ? 14.688 5.115 2.331 1.00 80.88 140 HIS A C 1
ATOM 1066 O O . HIS A 1 140 ? 14.782 5.145 3.554 1.00 80.88 140 HIS A O 1
ATOM 1072 N N . GLN A 1 141 ? 13.615 5.571 1.679 1.00 75.44 141 GLN A N 1
ATOM 1073 C CA . GLN A 1 141 ? 12.465 6.166 2.370 1.00 75.44 141 GLN A CA 1
ATOM 1074 C C . GLN A 1 141 ? 11.738 5.150 3.256 1.00 75.44 141 GLN A C 1
ATOM 1076 O O . GLN A 1 141 ? 11.432 5.452 4.400 1.00 75.44 141 GLN A O 1
ATOM 1081 N N . LEU A 1 142 ? 11.537 3.917 2.784 1.00 82.44 142 LEU A N 1
ATOM 1082 C CA . LEU A 1 142 ? 10.900 2.856 3.569 1.00 82.44 142 LEU A CA 1
ATOM 1083 C C . LEU A 1 142 ? 11.679 2.509 4.834 1.00 82.44 142 LEU A C 1
ATOM 1085 O O . LEU A 1 142 ? 11.065 2.262 5.860 1.00 82.44 142 LEU A O 1
ATOM 1089 N N . VAL A 1 143 ? 13.012 2.492 4.777 1.00 85.00 143 VAL A N 1
ATOM 1090 C CA . VAL A 1 143 ? 13.851 2.225 5.955 1.00 85.00 143 VAL A CA 1
ATOM 1091 C C . VAL A 1 143 ? 13.824 3.394 6.936 1.00 85.00 143 VAL A C 1
ATOM 1093 O O . VAL A 1 143 ? 13.853 3.168 8.138 1.00 85.00 143 VAL A O 1
ATOM 1096 N N . MET A 1 144 ? 13.766 4.632 6.441 1.00 74.94 144 MET A N 1
ATOM 1097 C CA . MET A 1 144 ? 13.669 5.822 7.297 1.00 74.94 144 MET A CA 1
ATOM 1098 C C . MET A 1 144 ? 12.285 5.958 7.941 1.00 74.94 144 MET A C 1
ATOM 1100 O O . MET A 1 144 ? 12.173 6.460 9.058 1.00 74.94 144 MET A O 1
ATOM 1104 N N . SER A 1 145 ? 11.247 5.494 7.246 1.00 68.81 145 SER A N 1
ATOM 1105 C CA . SER A 1 145 ? 9.864 5.512 7.717 1.00 68.81 145 SER A CA 1
ATOM 1106 C C . SER A 1 145 ? 9.436 4.211 8.409 1.00 68.81 145 SER A C 1
ATOM 1108 O O . SER A 1 145 ? 8.325 4.163 8.928 1.00 68.81 145 SER A O 1
ATOM 1110 N N . ALA A 1 146 ? 10.289 3.183 8.492 1.00 58.34 146 ALA A N 1
ATOM 1111 C CA . ALA A 1 146 ? 10.097 1.998 9.343 1.00 58.34 146 ALA A CA 1
ATOM 1112 C C . ALA A 1 146 ? 10.416 2.328 10.806 1.00 58.34 146 ALA A C 1
ATOM 1114 O O . ALA A 1 146 ? 9.595 1.976 11.679 1.00 58.34 146 ALA A O 1
#